Protein AF-A0A918M7U4-F1 (afdb_monomer_lite)

pLDDT: mean 90.5, std 15.19, range [36.88, 98.44]

Structure (mmCIF, N/CA/C/O backbone):
data_AF-A0A918M7U4-F1
#
_entry.id   AF-A0A918M7U4-F1
#
loop_
_atom_site.group_PDB
_atom_site.id
_atom_site.type_symbol
_atom_site.label_atom_id
_atom_site.label_alt_id
_atom_site.label_comp_id
_atom_site.label_asym_id
_atom_site.label_entity_id
_atom_site.label_seq_id
_atom_site.pdbx_PDB_ins_code
_atom_site.Cartn_x
_atom_site.Cartn_y
_atom_site.Cartn_z
_atom_site.occupancy
_atom_site.B_iso_or_equiv
_atom_site.auth_seq_id
_atom_site.auth_comp_id
_atom_site.auth_asym_id
_atom_site.auth_atom_id
_atom_site.pdbx_PDB_model_num
ATOM 1 N N . MET A 1 1 ? -9.797 4.077 -28.823 1.00 43.31 1 MET A N 1
ATOM 2 C CA . MET A 1 1 ? -9.253 3.532 -27.560 1.00 43.31 1 MET A CA 1
ATOM 3 C C . MET A 1 1 ? -7.878 4.131 -27.339 1.00 43.31 1 MET A C 1
ATOM 5 O O . MET A 1 1 ? -6.968 3.828 -28.099 1.00 43.31 1 MET A O 1
ATOM 9 N N . THR A 1 2 ? -7.730 5.028 -26.370 1.00 52.12 2 THR A N 1
ATOM 10 C CA . THR A 1 2 ? -6.432 5.614 -26.008 1.00 52.12 2 THR A CA 1
ATOM 11 C C . THR A 1 2 ? -5.581 4.508 -25.383 1.00 52.12 2 THR A C 1
ATOM 13 O O . THR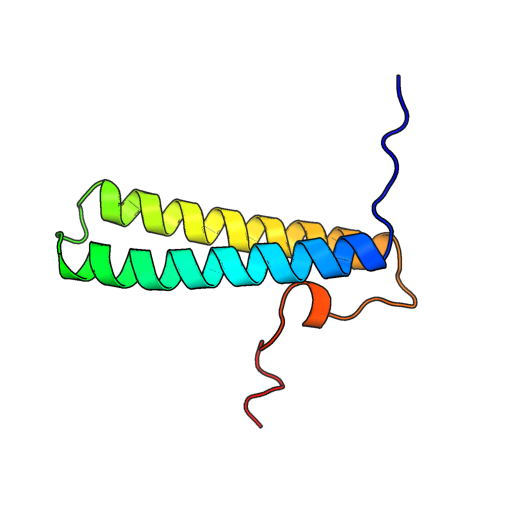 A 1 2 ? -5.990 3.926 -24.377 1.00 52.12 2 THR A O 1
ATOM 16 N N . LYS A 1 3 ? -4.444 4.146 -25.993 1.00 52.50 3 LYS A N 1
ATOM 17 C CA . LYS A 1 3 ? -3.492 3.223 -25.357 1.00 52.50 3 LYS A CA 1
ATOM 18 C C . LYS A 1 3 ? -3.048 3.875 -24.051 1.00 52.50 3 LYS A C 1
ATOM 20 O O . LYS A 1 3 ? -2.491 4.966 -24.084 1.00 52.50 3 LYS A O 1
ATOM 25 N N . LYS A 1 4 ? -3.337 3.237 -22.916 1.00 70.62 4 LYS A N 1
ATOM 26 C CA . LYS A 1 4 ? -2.789 3.671 -21.630 1.00 70.62 4 LYS A CA 1
ATOM 27 C C . LYS A 1 4 ? -1.274 3.488 -21.698 1.00 70.62 4 LYS A C 1
ATOM 29 O O . LYS A 1 4 ? -0.816 2.383 -21.991 1.00 70.62 4 LYS A O 1
ATOM 34 N N . THR A 1 5 ? -0.525 4.565 -21.497 1.00 77.62 5 THR A N 1
ATOM 35 C CA . THR A 1 5 ? 0.932 4.499 -21.369 1.00 77.62 5 THR A CA 1
ATOM 36 C C . THR A 1 5 ? 1.258 3.786 -20.058 1.00 77.62 5 THR A C 1
ATOM 38 O O . THR A 1 5 ? 0.594 4.021 -19.049 1.00 77.62 5 THR A O 1
ATOM 41 N N . ARG A 1 6 ? 2.219 2.861 -20.100 1.00 88.81 6 ARG A N 1
ATOM 42 C CA . ARG A 1 6 ? 2.793 2.236 -18.900 1.00 88.81 6 ARG A CA 1
ATOM 43 C C . ARG A 1 6 ? 3.561 3.280 -18.098 1.00 88.81 6 ARG A C 1
ATOM 45 O O . ARG A 1 6 ? 3.982 4.277 -18.683 1.00 88.81 6 ARG A O 1
ATOM 52 N N . LEU A 1 7 ? 3.751 3.039 -16.804 1.00 92.94 7 LEU A N 1
ATOM 53 C CA . LEU A 1 7 ? 4.591 3.921 -16.006 1.00 92.94 7 LEU A CA 1
ATOM 54 C C . LEU A 1 7 ? 6.053 3.752 -16.429 1.00 92.94 7 LEU A C 1
ATOM 56 O O . LEU A 1 7 ? 6.535 2.654 -16.717 1.00 92.94 7 LEU A O 1
ATOM 60 N N . THR A 1 8 ? 6.768 4.861 -16.468 1.00 95.88 8 THR A N 1
ATOM 61 C CA . THR A 1 8 ? 8.226 4.881 -16.450 1.00 95.88 8 THR A CA 1
ATOM 62 C C . THR A 1 8 ? 8.740 4.336 -15.116 1.00 95.88 8 THR A C 1
ATOM 64 O O . THR A 1 8 ? 8.018 4.272 -14.117 1.00 95.88 8 THR A O 1
ATOM 67 N N . TYR A 1 9 ? 10.008 3.935 -15.079 1.00 95.25 9 TYR A N 1
ATOM 68 C CA . TYR A 1 9 ? 10.622 3.468 -13.838 1.00 95.25 9 TYR A CA 1
ATOM 69 C C . TYR A 1 9 ? 10.642 4.570 -12.767 1.00 95.25 9 TYR A C 1
ATOM 71 O O . TYR A 1 9 ? 10.411 4.319 -11.587 1.00 95.25 9 TYR A O 1
ATOM 79 N N . GLU A 1 10 ? 10.880 5.812 -13.178 1.00 96.31 10 GLU A N 1
ATOM 80 C CA . GLU A 1 10 ? 10.904 6.975 -12.298 1.00 96.31 10 GLU A CA 1
ATOM 81 C C . GLU A 1 10 ? 9.518 7.241 -11.681 1.00 96.31 10 GLU A C 1
ATOM 83 O O . GLU A 1 10 ? 9.422 7.478 -10.476 1.00 96.31 10 GLU A O 1
ATOM 88 N N . GLU A 1 11 ? 8.439 7.072 -12.451 1.00 97.06 11 GLU A N 1
ATOM 89 C CA . GLU A 1 11 ? 7.068 7.120 -11.925 1.00 97.06 11 GLU A CA 1
ATOM 90 C C . GLU A 1 11 ? 6.775 5.954 -10.963 1.00 97.06 11 GLU A C 1
ATOM 92 O O . GLU A 1 11 ? 6.099 6.146 -9.951 1.00 97.06 11 GLU A O 1
ATOM 97 N N . HIS A 1 12 ? 7.311 4.750 -11.206 1.00 97.31 12 HIS A N 1
ATOM 98 C CA . HIS A 1 12 ? 7.219 3.652 -10.234 1.00 97.31 12 HIS A CA 1
ATOM 99 C C . HIS A 1 12 ? 7.894 4.007 -8.903 1.00 97.31 12 HIS A C 1
ATOM 101 O O . HIS A 1 12 ? 7.327 3.733 -7.842 1.00 97.31 12 HIS A O 1
ATOM 107 N N . LEU A 1 13 ? 9.067 4.651 -8.940 1.00 96.88 13 LEU A N 1
ATOM 108 C CA . LEU A 1 13 ? 9.760 5.124 -7.738 1.00 96.88 13 LEU A CA 1
ATOM 109 C C . LEU A 1 13 ? 8.937 6.164 -6.971 1.00 96.88 13 LEU A C 1
ATOM 111 O O . LEU A 1 13 ? 8.867 6.113 -5.742 1.00 96.88 13 LEU A O 1
ATOM 115 N N . GLU A 1 14 ? 8.332 7.116 -7.678 1.00 96.88 14 GLU A N 1
ATOM 116 C CA . GLU A 1 14 ? 7.464 8.132 -7.077 1.00 96.88 14 GLU A CA 1
ATOM 117 C C . GLU A 1 14 ? 6.244 7.494 -6.411 1.00 96.88 14 GLU A C 1
ATOM 119 O O . GLU A 1 14 ? 6.029 7.681 -5.211 1.00 96.88 14 GLU A O 1
ATOM 124 N N . MET A 1 15 ? 5.525 6.642 -7.143 1.00 96.38 15 MET A N 1
ATOM 125 C CA . MET A 1 15 ? 4.360 5.920 -6.630 1.00 96.38 15 MET A CA 1
ATOM 126 C C . MET A 1 15 ? 4.712 5.021 -5.439 1.00 96.38 15 MET A C 1
ATOM 128 O O . MET A 1 15 ? 3.957 4.948 -4.470 1.00 96.38 15 MET A O 1
ATOM 132 N N . GLY A 1 16 ? 5.863 4.345 -5.482 1.00 96.44 16 GLY A N 1
ATOM 133 C CA . GLY A 1 16 ? 6.357 3.512 -4.388 1.00 96.44 16 GLY A CA 1
ATOM 134 C C . GLY A 1 16 ? 6.576 4.305 -3.099 1.00 96.44 16 GLY A C 1
ATOM 135 O O . GLY A 1 16 ? 6.077 3.916 -2.037 1.00 96.44 16 GLY A O 1
ATOM 136 N N . ARG A 1 17 ? 7.234 5.471 -3.195 1.00 96.06 17 ARG A N 1
ATOM 137 C CA . ARG A 1 17 ? 7.430 6.389 -2.059 1.00 96.06 17 ARG A CA 1
ATOM 138 C C . ARG A 1 17 ? 6.108 6.914 -1.508 1.00 96.06 17 ARG A C 1
ATOM 140 O O . ARG A 1 17 ? 5.923 6.936 -0.289 1.00 96.06 17 ARG A O 1
ATOM 147 N N . GLU A 1 18 ? 5.189 7.326 -2.377 1.00 97.38 18 GLU A N 1
ATOM 148 C CA . GLU A 1 18 ? 3.894 7.865 -1.957 1.00 97.38 18 GLU A CA 1
ATOM 149 C C . GLU A 1 18 ? 3.028 6.820 -1.252 1.00 97.38 18 GLU A C 1
ATOM 151 O O . GLU A 1 18 ? 2.518 7.080 -0.159 1.00 97.38 18 GLU A O 1
ATOM 156 N N . LEU A 1 19 ? 2.906 5.618 -1.825 1.00 96.44 19 LEU A N 1
ATOM 157 C CA . LEU A 1 19 ? 2.146 4.524 -1.218 1.00 96.44 19 LEU A CA 1
ATOM 158 C C . LEU A 1 19 ? 2.749 4.094 0.122 1.00 96.44 19 LEU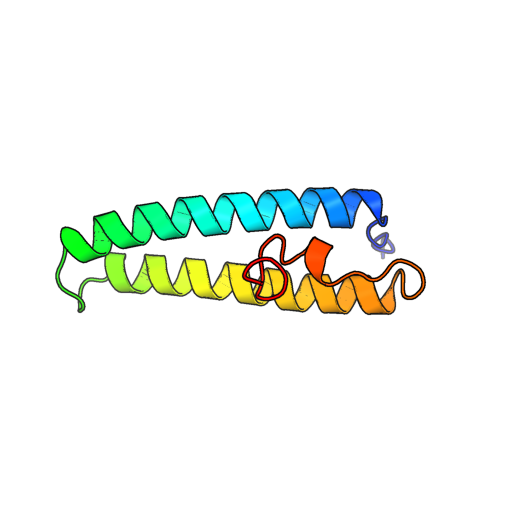 A C 1
ATOM 160 O O . LEU A 1 19 ? 2.005 3.836 1.069 1.00 96.44 19 LEU A O 1
ATOM 164 N N . TYR A 1 20 ? 4.080 4.058 0.232 1.00 95.19 20 TYR A N 1
ATOM 165 C CA . TYR A 1 20 ? 4.755 3.772 1.495 1.00 95.19 20 TYR A CA 1
ATOM 166 C C . TYR A 1 20 ? 4.449 4.826 2.568 1.00 95.19 20 TYR A C 1
ATOM 168 O O . TYR A 1 20 ? 4.077 4.474 3.692 1.00 95.19 20 TYR A O 1
ATOM 176 N N . ARG A 1 21 ? 4.540 6.117 2.219 1.00 95.94 21 ARG A N 1
ATOM 177 C CA . ARG A 1 21 ? 4.202 7.222 3.128 1.00 95.94 21 ARG A CA 1
ATOM 178 C C . ARG A 1 21 ? 2.754 7.118 3.612 1.00 95.94 21 ARG A C 1
ATOM 180 O O . ARG A 1 21 ? 2.523 7.099 4.819 1.00 95.94 21 ARG A O 1
ATOM 187 N N . LEU A 1 22 ? 1.796 6.980 2.691 1.00 96.69 22 LEU A N 1
ATOM 188 C CA . LEU A 1 22 ? 0.369 6.866 3.019 1.00 96.69 22 LEU A CA 1
ATOM 189 C C . LEU A 1 22 ? 0.081 5.659 3.915 1.00 96.69 22 LEU A C 1
ATOM 191 O O . LEU A 1 22 ? -0.677 5.764 4.880 1.00 96.69 22 LEU A O 1
ATOM 195 N N . ARG A 1 23 ? 0.711 4.514 3.633 1.00 95.44 23 ARG A N 1
ATOM 196 C CA . ARG A 1 23 ? 0.589 3.309 4.457 1.00 95.44 23 ARG A CA 1
ATOM 197 C C . ARG A 1 23 ? 1.052 3.560 5.891 1.00 95.44 23 ARG A C 1
ATOM 199 O O . ARG A 1 23 ? 0.383 3.117 6.823 1.00 95.44 23 ARG A O 1
ATOM 206 N N . ASN A 1 24 ? 2.167 4.263 6.085 1.00 95.12 24 ASN A N 1
ATOM 207 C CA . ASN A 1 24 ? 2.682 4.572 7.421 1.00 95.12 24 ASN A CA 1
ATOM 208 C C . ASN A 1 24 ? 1.797 5.577 8.169 1.00 95.12 24 ASN A C 1
ATOM 210 O O . ASN A 1 24 ? 1.462 5.337 9.327 1.00 95.12 24 ASN A O 1
ATOM 214 N N . GLU A 1 25 ? 1.325 6.628 7.498 1.00 96.56 25 GLU A N 1
ATOM 215 C CA . GLU A 1 25 ? 0.377 7.588 8.082 1.00 96.56 25 GLU A CA 1
ATOM 216 C C . GLU A 1 25 ? -0.929 6.898 8.518 1.00 96.56 25 GLU A C 1
ATOM 218 O O . GLU A 1 25 ? -1.425 7.104 9.629 1.00 96.56 25 GLU A O 1
ATOM 223 N N . LEU A 1 26 ? -1.466 6.003 7.683 1.00 96.38 26 LEU A N 1
ATOM 224 C CA . LEU A 1 26 ? -2.653 5.216 8.022 1.00 96.38 26 LEU A CA 1
ATOM 225 C C . LEU A 1 26 ? -2.384 4.192 9.122 1.00 96.38 26 LEU A C 1
ATOM 227 O O . LEU A 1 26 ? -3.296 3.883 9.890 1.00 96.38 26 LEU A O 1
ATOM 231 N N . MET A 1 27 ? -1.166 3.655 9.222 1.00 96.50 27 MET A N 1
ATOM 232 C CA . MET A 1 27 ? -0.762 2.783 10.325 1.00 96.50 27 MET A CA 1
ATOM 233 C C . MET A 1 27 ? -0.816 3.529 11.659 1.00 96.50 27 MET A C 1
ATOM 235 O O . MET A 1 27 ? -1.444 3.039 12.602 1.00 96.50 27 MET A O 1
ATOM 239 N N . GLU A 1 28 ? -0.238 4.728 11.727 1.00 97.25 28 GLU A N 1
ATOM 240 C CA . GLU A 1 28 ? -0.286 5.584 12.916 1.00 97.25 28 GLU A CA 1
ATOM 241 C C . GLU A 1 28 ? -1.722 5.969 13.285 1.00 97.25 28 GLU A C 1
ATOM 243 O O . GLU A 1 28 ? -2.129 5.841 14.445 1.00 97.25 28 GLU A O 1
ATOM 248 N N . LEU A 1 29 ? -2.527 6.372 12.296 1.00 97.56 29 LEU A N 1
ATOM 249 C CA . LEU A 1 29 ? -3.941 6.673 12.505 1.00 97.56 29 LEU A CA 1
ATOM 250 C C . LEU A 1 29 ? -4.709 5.444 13.012 1.00 97.56 29 LEU A C 1
ATOM 252 O O . LEU A 1 29 ? -5.507 5.547 13.944 1.00 97.56 29 LEU A O 1
ATOM 256 N N . GLY A 1 30 ? -4.433 4.266 12.452 1.00 97.25 30 GLY A N 1
ATOM 257 C CA . GLY A 1 30 ? -5.032 3.004 12.875 1.00 97.25 30 GLY A CA 1
ATOM 258 C C . GLY A 1 30 ? -4.696 2.632 14.316 1.00 97.25 30 GLY A C 1
ATOM 259 O O . GLY A 1 30 ? -5.567 2.138 15.028 1.00 97.25 30 GLY A O 1
ATOM 260 N N . ILE A 1 31 ? -3.476 2.915 14.786 1.00 97.81 31 ILE A N 1
ATOM 261 C CA . ILE A 1 31 ? -3.110 2.750 16.201 1.00 97.81 31 ILE A CA 1
AT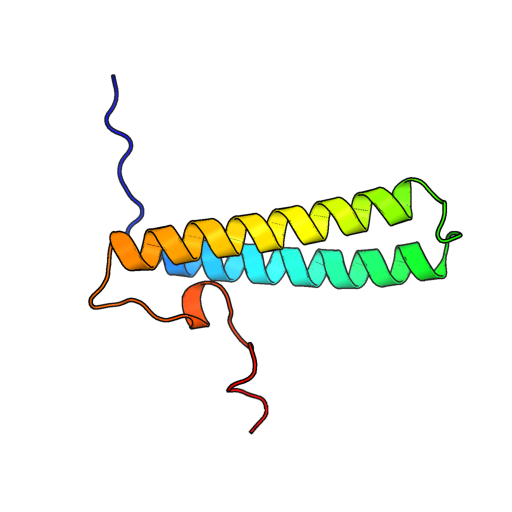OM 262 C C . ILE A 1 31 ? -3.971 3.663 17.079 1.00 97.81 31 ILE A C 1
ATOM 264 O O . ILE A 1 31 ? -4.577 3.183 18.036 1.00 97.81 31 ILE A O 1
ATOM 268 N N . ARG A 1 32 ? -4.093 4.950 16.729 1.00 98.06 32 ARG A N 1
ATOM 269 C CA . ARG A 1 32 ? -4.913 5.907 17.494 1.00 98.06 32 ARG A CA 1
ATOM 270 C C . ARG A 1 32 ? -6.381 5.477 17.560 1.00 98.06 32 ARG A C 1
ATOM 272 O O . ARG A 1 32 ? -6.957 5.461 18.643 1.00 98.06 32 ARG A O 1
ATOM 279 N N . ILE A 1 33 ? -6.964 5.063 16.432 1.00 98.00 33 ILE A N 1
ATOM 280 C CA . ILE A 1 33 ? -8.356 4.589 16.361 1.00 98.00 33 ILE A CA 1
ATOM 281 C C . ILE A 1 33 ? -8.545 3.316 17.201 1.00 98.00 33 ILE A C 1
ATOM 283 O O . ILE A 1 33 ? -9.491 3.237 17.979 1.00 98.00 33 ILE A O 1
ATOM 287 N N . ARG A 1 34 ? -7.645 2.329 17.097 1.00 96.75 34 ARG A N 1
ATOM 288 C CA . ARG A 1 34 ? -7.739 1.074 17.871 1.00 96.75 34 ARG A CA 1
ATOM 289 C C . ARG A 1 34 ? -7.584 1.275 19.377 1.00 96.75 34 ARG A C 1
ATOM 291 O O . ARG A 1 34 ? -8.143 0.493 20.136 1.00 96.75 34 ARG A O 1
ATOM 298 N N . ASN A 1 35 ? -6.848 2.301 19.797 1.00 97.75 35 ASN A N 1
ATOM 299 C CA . ASN A 1 35 ? -6.714 2.653 21.209 1.00 97.75 35 ASN A CA 1
ATOM 300 C C . ASN A 1 35 ? -7.948 3.396 21.745 1.00 97.75 35 ASN A C 1
ATOM 302 O O . ASN A 1 35 ? -8.233 3.313 22.935 1.00 97.75 35 ASN A O 1
ATOM 306 N N . ALA A 1 36 ? -8.667 4.124 20.886 1.00 98.31 36 ALA A N 1
ATOM 307 C CA . ALA A 1 36 ? -9.824 4.928 21.277 1.00 98.31 36 ALA A CA 1
ATOM 308 C C . ALA A 1 36 ? -11.158 4.164 21.227 1.00 98.31 36 ALA A C 1
ATOM 310 O O . ALA A 1 36 ? -12.076 4.497 21.975 1.00 98.31 36 ALA A O 1
ATOM 311 N N . TYR A 1 37 ? -11.284 3.157 20.356 1.00 98.06 37 TYR A N 1
ATOM 312 C CA . TYR A 1 37 ? -12.557 2.486 20.081 1.00 98.06 37 TYR A CA 1
ATOM 313 C C . TYR A 1 37 ? -12.466 0.958 20.214 1.00 98.06 37 TYR A C 1
ATOM 315 O O . TYR A 1 37 ? -11.425 0.370 19.908 1.00 98.06 37 TYR A O 1
ATOM 323 N N . PRO A 1 38 ? -13.559 0.272 20.610 1.00 97.75 38 PRO A N 1
ATOM 324 C CA . PRO A 1 38 ? -13.591 -1.186 20.675 1.00 97.75 38 PRO A CA 1
ATOM 325 C C . PRO A 1 38 ? -13.274 -1.842 19.326 1.00 97.75 38 PRO A C 1
ATOM 327 O O . PRO A 1 38 ? -13.653 -1.346 18.270 1.00 97.75 38 PRO A O 1
ATOM 330 N N . LYS A 1 39 ? -12.685 -3.042 19.344 1.00 94.12 39 LYS A N 1
ATOM 331 C CA . LYS A 1 39 ? -12.324 -3.800 18.126 1.00 94.12 39 LYS A CA 1
ATOM 332 C C . LYS A 1 39 ? -13.491 -4.022 17.147 1.00 94.12 39 LYS A C 1
ATOM 334 O O . LYS A 1 39 ? -13.276 -4.153 15.943 1.00 94.12 39 LYS A O 1
ATOM 339 N N . ALA A 1 40 ? -14.722 -4.107 17.655 1.00 95.31 40 ALA A N 1
ATOM 340 C CA . ALA A 1 40 ? -15.916 -4.305 16.836 1.00 95.31 40 ALA A CA 1
ATOM 341 C C . ALA A 1 40 ? -16.368 -3.036 16.090 1.00 95.31 40 ALA A C 1
ATOM 343 O O . ALA A 1 40 ? -17.186 -3.151 15.170 1.00 95.31 40 ALA A O 1
ATOM 344 N N . ASP A 1 41 ? -15.831 -1.871 16.468 1.00 98.44 41 ASP A N 1
ATOM 345 C CA . ASP A 1 41 ? -16.193 -0.572 15.923 1.00 98.44 41 ASP A CA 1
ATOM 346 C C . ASP A 1 41 ? -15.941 -0.497 14.410 1.00 98.44 41 ASP A C 1
ATOM 348 O O . ASP A 1 41 ? -14.984 -1.055 13.857 1.00 98.44 41 ASP A O 1
ATOM 352 N N . ARG A 1 42 ? -16.839 0.200 13.713 1.00 98.12 42 ARG A N 1
ATOM 353 C CA . ARG A 1 42 ? -16.788 0.337 12.259 1.00 98.12 42 ARG A CA 1
ATOM 354 C C . ARG A 1 42 ? -15.549 1.110 11.804 1.00 98.12 42 ARG A C 1
ATOM 356 O O . ARG A 1 42 ? -14.999 0.756 10.763 1.00 98.12 42 ARG A O 1
ATOM 363 N N . ALA A 1 43 ? -15.102 2.116 12.552 1.00 97.69 43 ALA A N 1
ATOM 364 C CA . ALA A 1 43 ? -13.898 2.882 12.245 1.00 97.69 43 ALA A CA 1
ATOM 365 C C . ALA A 1 43 ? -12.645 1.999 12.321 1.00 97.69 43 ALA A C 1
ATOM 367 O O . ALA A 1 43 ? -11.833 2.029 11.398 1.00 97.69 43 ALA A O 1
ATOM 368 N N . VAL A 1 44 ? -12.540 1.140 13.346 1.00 98.06 44 VAL A N 1
ATOM 369 C CA . VAL A 1 44 ? -11.444 0.162 13.490 1.00 98.06 44 VAL A CA 1
ATOM 370 C C . VAL A 1 44 ? -11.398 -0.796 12.299 1.00 98.06 44 VAL A C 1
ATOM 372 O O . VAL A 1 44 ? -10.338 -1.027 11.719 1.00 98.06 44 VAL A O 1
ATOM 375 N N . LYS A 1 45 ? -12.552 -1.326 11.883 1.00 97.94 45 LYS A N 1
ATOM 376 C CA . LYS A 1 45 ? -12.624 -2.213 10.712 1.00 97.94 45 LYS A CA 1
ATOM 377 C C . LYS A 1 45 ? -12.247 -1.481 9.426 1.00 97.94 45 LYS A C 1
ATOM 379 O O . LYS A 1 45 ? -11.513 -2.025 8.609 1.00 97.94 45 LYS A O 1
ATOM 384 N N . LYS A 1 46 ? -12.729 -0.248 9.243 1.00 98.31 46 LYS A N 1
ATOM 385 C CA . LYS A 1 46 ? -12.476 0.527 8.024 1.00 98.31 46 LYS A CA 1
ATOM 386 C C . LYS A 1 46 ? -11.019 0.937 7.879 1.00 98.31 46 LYS A C 1
ATOM 388 O O . LYS A 1 46 ? -10.499 0.788 6.782 1.00 98.31 46 LYS A O 1
ATOM 393 N N . ILE A 1 47 ? -10.355 1.374 8.950 1.00 97.69 47 ILE A N 1
ATOM 394 C CA . ILE A 1 47 ? -8.934 1.727 8.858 1.00 97.69 47 ILE A CA 1
ATOM 395 C C . ILE A 1 47 ? -8.069 0.504 8.527 1.00 97.69 47 ILE A C 1
ATOM 397 O O . ILE A 1 47 ? -7.164 0.622 7.707 1.00 97.69 47 ILE A O 1
ATOM 401 N N . GLN A 1 48 ? -8.401 -0.676 9.067 1.00 96.19 48 GLN A N 1
ATOM 402 C CA . GLN A 1 48 ? -7.724 -1.923 8.700 1.00 96.19 48 GLN A CA 1
ATOM 403 C C . GLN A 1 48 ? -7.940 -2.265 7.220 1.00 96.19 48 GLN A C 1
ATOM 405 O O . GLN A 1 48 ? -6.974 -2.471 6.498 1.00 96.19 48 GLN A O 1
ATOM 410 N N . THR A 1 49 ? -9.187 -2.237 6.734 1.00 97.88 49 THR A N 1
ATOM 411 C CA . THR A 1 49 ? -9.477 -2.490 5.311 1.00 97.88 49 THR A CA 1
ATOM 412 C C . THR A 1 49 ? -8.742 -1.517 4.385 1.00 97.88 49 THR A C 1
ATOM 414 O O . THR A 1 49 ? -8.286 -1.918 3.318 1.00 97.88 49 THR A O 1
ATOM 417 N N . THR A 1 50 ? -8.609 -0.245 4.770 1.00 97.81 50 THR A N 1
ATOM 418 C CA . THR A 1 50 ? -7.857 0.740 3.979 1.00 97.81 50 THR A CA 1
ATOM 419 C C . THR A 1 50 ? -6.363 0.416 3.936 1.00 97.81 50 THR A C 1
ATOM 421 O O . THR A 1 50 ? -5.759 0.517 2.872 1.00 97.81 50 THR A O 1
ATOM 424 N N . GLN A 1 51 ? -5.767 0.006 5.061 1.00 96.69 51 GLN A N 1
ATOM 425 C CA . GLN A 1 51 ? -4.367 -0.436 5.103 1.00 96.69 51 GLN A CA 1
ATOM 426 C C . GLN A 1 51 ? -4.149 -1.642 4.180 1.00 96.69 51 GLN A C 1
ATOM 428 O O . GLN A 1 51 ? -3.261 -1.605 3.330 1.00 96.69 51 GLN A O 1
ATOM 433 N N . ASP A 1 52 ? -5.023 -2.649 4.275 1.00 96.88 52 ASP A N 1
ATOM 434 C CA . ASP A 1 52 ? -4.950 -3.861 3.454 1.00 96.88 52 ASP A CA 1
ATOM 435 C C . ASP A 1 52 ? -5.066 -3.534 1.954 1.00 96.88 52 ASP A C 1
ATOM 437 O O . ASP A 1 52 ? -4.353 -4.106 1.130 1.00 96.88 52 ASP A O 1
ATOM 441 N N . ALA A 1 53 ? -5.928 -2.581 1.583 1.00 98.06 53 ALA A N 1
ATOM 442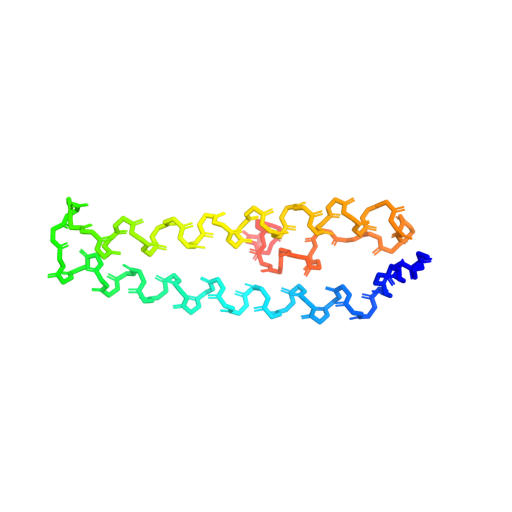 C CA . ALA A 1 53 ? -6.087 -2.147 0.196 1.00 98.06 53 ALA A CA 1
ATOM 443 C C . ALA A 1 53 ? -4.824 -1.464 -0.361 1.00 98.06 53 ALA A C 1
ATOM 445 O O . ALA A 1 53 ? -4.479 -1.660 -1.529 1.00 98.06 53 ALA A O 1
ATOM 446 N N . ILE A 1 54 ? -4.107 -0.686 0.456 1.00 97.00 54 ILE A N 1
ATOM 447 C CA . ILE A 1 54 ? -2.842 -0.066 0.038 1.00 97.00 54 ILE A CA 1
ATOM 448 C C . ILE A 1 54 ? -1.749 -1.119 -0.119 1.00 97.00 54 ILE A C 1
ATOM 450 O O . ILE A 1 54 ? -1.028 -1.090 -1.115 1.00 97.00 54 ILE A O 1
ATOM 454 N N . ASP A 1 55 ? -1.649 -2.073 0.806 1.00 96.50 55 ASP A N 1
ATOM 455 C CA . ASP A 1 55 ? -0.669 -3.156 0.695 1.00 96.50 55 ASP A CA 1
ATOM 456 C C . ASP A 1 55 ? -0.942 -4.037 -0.540 1.00 96.50 55 ASP A C 1
ATOM 458 O O . ASP A 1 55 ? -0.015 -4.365 -1.280 1.00 96.50 55 ASP A O 1
ATOM 462 N N . GLN A 1 56 ? -2.211 -4.319 -0.857 1.00 97.75 56 GLN A N 1
ATOM 463 C CA . GLN A 1 56 ? -2.585 -4.990 -2.110 1.00 97.75 56 GLN A CA 1
ATOM 464 C C . GLN A 1 56 ? -2.224 -4.161 -3.347 1.00 97.75 56 GLN A C 1
ATOM 466 O O . GLN A 1 56 ? -1.720 -4.704 -4.329 1.00 97.75 56 GLN A O 1
ATOM 471 N N . THR A 1 57 ? -2.440 -2.844 -3.302 1.00 97.56 57 THR A N 1
ATOM 472 C CA . THR A 1 57 ? -2.062 -1.944 -4.401 1.00 97.56 57 THR A CA 1
ATOM 473 C C . THR A 1 57 ? -0.554 -1.989 -4.639 1.00 97.56 57 THR A C 1
ATOM 475 O O . THR A 1 57 ? -0.122 -2.139 -5.779 1.00 97.56 57 THR A O 1
ATOM 478 N N . ARG A 1 58 ? 0.258 -1.946 -3.575 1.00 96.81 58 ARG A N 1
ATOM 479 C CA . ARG A 1 58 ? 1.722 -2.066 -3.663 1.00 96.81 58 ARG A CA 1
ATOM 480 C C . ARG A 1 58 ? 2.144 -3.394 -4.291 1.00 96.81 58 ARG A C 1
ATOM 482 O O . ARG A 1 58 ? 2.973 -3.3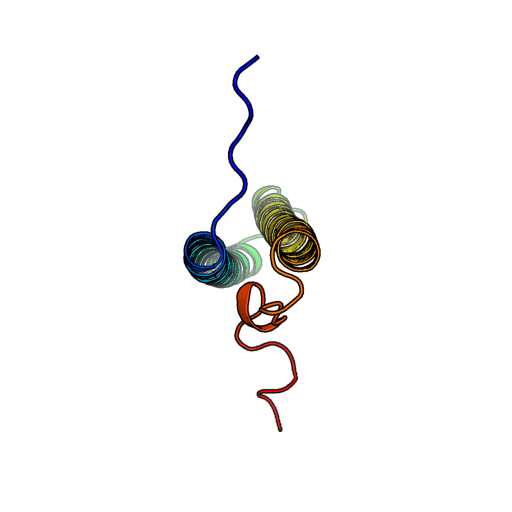82 -5.191 1.00 96.81 58 ARG A O 1
ATOM 489 N N . ALA A 1 59 ? 1.522 -4.509 -3.905 1.00 97.31 59 ALA A N 1
ATOM 490 C CA . ALA A 1 59 ? 1.809 -5.825 -4.485 1.00 97.31 59 ALA A CA 1
ATOM 491 C C . ALA A 1 59 ? 1.492 -5.917 -5.984 1.00 97.31 59 ALA A C 1
ATOM 493 O O . ALA A 1 59 ? 2.264 -6.487 -6.759 1.00 97.31 59 ALA A O 1
ATOM 494 N N . VAL A 1 60 ? 0.375 -5.325 -6.409 1.00 97.69 60 VAL A N 1
ATOM 495 C CA . VAL A 1 60 ? 0.006 -5.267 -7.829 1.00 97.69 60 VAL A CA 1
ATOM 496 C C . VAL A 1 60 ? 0.988 -4.397 -8.611 1.00 97.69 60 VAL A C 1
ATOM 498 O O . VAL A 1 60 ? 1.440 -4.797 -9.683 1.00 97.69 60 VAL A O 1
ATOM 501 N N . MET A 1 61 ? 1.357 -3.236 -8.074 1.00 97.06 61 MET A N 1
ATOM 502 C CA . MET A 1 61 ? 2.281 -2.322 -8.742 1.00 97.06 61 MET A CA 1
ATOM 503 C C . MET A 1 61 ? 3.714 -2.867 -8.815 1.00 97.06 61 MET A C 1
ATOM 505 O O . MET A 1 61 ? 4.374 -2.686 -9.834 1.00 97.06 61 MET A O 1
ATOM 509 N N . ASP A 1 62 ? 4.162 -3.601 -7.798 1.00 97.31 62 ASP A N 1
ATOM 510 C CA . ASP A 1 62 ? 5.433 -4.336 -7.801 1.00 97.31 62 ASP A CA 1
ATOM 511 C C . ASP A 1 62 ? 5.463 -5.404 -8.906 1.00 97.31 62 ASP A C 1
ATOM 513 O O . ASP A 1 62 ? 6.398 -5.482 -9.704 1.00 97.31 62 ASP A O 1
ATOM 517 N N . SER A 1 63 ? 4.358 -6.141 -9.059 1.00 96.75 63 SER A N 1
ATOM 518 C CA . SER A 1 63 ? 4.186 -7.094 -10.161 1.00 96.75 63 SER A CA 1
ATOM 519 C C . SER A 1 63 ? 4.162 -6.418 -11.537 1.00 96.75 63 SER A C 1
ATOM 521 O O . SER A 1 63 ? 4.540 -7.041 -12.532 1.00 96.75 63 SER A O 1
ATOM 523 N N . HIS A 1 64 ? 3.678 -5.175 -11.627 1.00 96.31 64 HIS A N 1
ATOM 524 C CA . HIS A 1 64 ? 3.751 -4.385 -12.856 1.00 96.31 64 HIS A CA 1
ATOM 525 C C . HIS A 1 64 ? 5.188 -3.955 -13.147 1.00 96.31 64 HIS A C 1
ATOM 527 O O . HIS A 1 64 ? 5.660 -4.223 -14.247 1.00 96.31 64 HIS A O 1
ATOM 533 N N . LEU A 1 65 ? 5.913 -3.425 -12.159 1.00 96.62 65 LEU A N 1
ATOM 534 C CA . LEU A 1 65 ? 7.322 -3.052 -12.301 1.00 96.62 65 LEU A CA 1
ATOM 535 C C . LEU A 1 65 ? 8.170 -4.225 -12.815 1.00 96.62 65 LEU A C 1
ATOM 537 O O . LEU A 1 65 ? 8.903 -4.064 -13.787 1.00 96.62 65 LEU A O 1
ATOM 541 N N . ALA A 1 66 ? 8.007 -5.419 -12.234 1.00 96.00 66 ALA A N 1
ATOM 542 C CA . ALA A 1 66 ? 8.732 -6.623 -12.651 1.00 96.00 66 ALA A CA 1
ATOM 543 C C . ALA A 1 66 ? 8.494 -7.005 -14.125 1.00 96.00 66 ALA A C 1
ATOM 545 O O . ALA A 1 66 ? 9.365 -7.581 -14.772 1.00 96.00 66 ALA A O 1
ATOM 546 N N . LYS A 1 67 ? 7.303 -6.710 -14.661 1.00 95.81 67 LYS A N 1
ATOM 547 C CA . LYS A 1 67 ? 6.932 -7.010 -16.054 1.00 95.81 67 LYS A CA 1
ATOM 548 C C . LYS A 1 67 ? 7.339 -5.907 -17.022 1.00 95.81 67 LYS A C 1
ATOM 550 O O . LYS A 1 67 ? 7.574 -6.191 -18.193 1.00 95.81 67 LYS A O 1
ATOM 555 N N . GLU A 1 68 ? 7.320 -4.662 -16.565 1.00 94.75 68 GLU A N 1
ATOM 556 C CA . GLU A 1 68 ? 7.520 -3.479 -17.400 1.00 94.75 68 GLU A CA 1
ATOM 557 C C . GLU A 1 68 ? 8.996 -3.085 -17.498 1.00 94.75 68 GLU A C 1
ATOM 559 O O . GLU A 1 68 ? 9.418 -2.657 -18.570 1.00 94.75 68 GLU A O 1
ATOM 564 N N . HIS A 1 69 ? 9.766 -3.296 -16.424 1.00 94.75 69 HIS A N 1
ATOM 565 C CA . HIS A 1 69 ? 11.184 -2.935 -16.298 1.00 94.75 69 HIS A CA 1
ATOM 566 C C . HIS A 1 69 ? 11.986 -4.071 -15.620 1.00 94.75 69 HIS A C 1
ATOM 568 O O . HIS A 1 69 ? 12.544 -3.863 -14.538 1.00 94.75 69 HIS A O 1
ATOM 574 N N . PRO A 1 70 ? 12.027 -5.297 -16.183 1.00 95.38 70 PRO A N 1
ATOM 575 C CA . PRO A 1 70 ? 12.643 -6.463 -15.535 1.00 95.38 70 PRO A CA 1
ATOM 576 C C . PRO A 1 70 ? 14.130 -6.271 -15.203 1.00 95.38 70 PRO A C 1
ATOM 578 O O . PRO A 1 70 ? 14.615 -6.798 -14.208 1.00 95.38 70 PRO A O 1
ATOM 581 N N . GLU A 1 71 ? 14.856 -5.497 -16.007 1.00 96.62 71 GLU A N 1
ATOM 582 C CA . GLU A 1 71 ? 16.275 -5.188 -15.815 1.00 96.62 71 GLU A CA 1
ATOM 583 C C . GLU A 1 71 ? 16.544 -4.171 -14.698 1.00 96.62 71 GLU A C 1
ATOM 585 O O . GLU A 1 71 ? 17.674 -4.069 -14.224 1.00 96.62 71 GLU A O 1
ATOM 590 N N . ARG A 1 72 ? 15.516 -3.425 -14.274 1.00 94.00 72 ARG A N 1
ATOM 591 C CA . ARG A 1 72 ? 15.583 -2.450 -13.173 1.00 94.00 72 ARG A CA 1
ATOM 592 C C . ARG A 1 72 ? 14.736 -2.871 -11.970 1.00 94.00 72 ARG A C 1
ATOM 594 O O . ARG A 1 72 ? 14.608 -2.090 -11.033 1.00 94.00 72 ARG A O 1
ATOM 601 N N . PHE A 1 73 ? 14.129 -4.058 -11.994 1.00 94.19 73 PHE A N 1
ATOM 602 C CA . PHE A 1 73 ? 13.249 -4.509 -10.923 1.00 94.19 73 PHE A CA 1
ATOM 603 C C . PHE A 1 73 ? 14.006 -4.607 -9.594 1.00 94.19 73 PHE A C 1
ATOM 605 O O . PHE A 1 73 ? 15.009 -5.310 -9.482 1.00 94.19 73 PHE A O 1
ATOM 612 N N . ASP A 1 74 ? 13.479 -3.924 -8.582 1.00 92.88 74 ASP A N 1
ATOM 613 C CA . ASP A 1 74 ? 13.961 -3.963 -7.208 1.00 92.88 74 ASP A CA 1
ATOM 614 C C . ASP A 1 74 ? 12.748 -3.947 -6.272 1.00 92.88 74 ASP A C 1
ATOM 616 O O . ASP A 1 74 ? 11.906 -3.045 -6.324 1.00 92.88 74 ASP A O 1
ATOM 620 N N . THR A 1 75 ? 12.668 -4.936 -5.380 1.00 91.25 75 THR A N 1
ATOM 621 C CA . THR A 1 75 ? 11.596 -5.045 -4.383 1.00 91.25 75 THR A CA 1
ATOM 622 C C . THR A 1 75 ? 11.538 -3.829 -3.451 1.00 91.25 75 THR A C 1
ATOM 624 O O . THR A 1 75 ? 10.486 -3.512 -2.895 1.00 91.25 75 THR A O 1
ATOM 627 N N . LYS A 1 76 ? 12.642 -3.087 -3.292 1.00 94.06 76 LYS A N 1
ATOM 628 C CA . LYS A 1 76 ? 12.690 -1.870 -2.472 1.00 94.06 76 LYS A CA 1
ATOM 629 C C . LYS A 1 76 ? 11.906 -0.701 -3.078 1.00 94.06 76 LYS A C 1
ATOM 631 O O . LYS A 1 76 ? 11.612 0.242 -2.346 1.00 94.06 76 LYS A O 1
ATOM 636 N N . VAL A 1 77 ? 11.504 -0.758 -4.357 1.00 95.88 77 VAL A N 1
ATOM 637 C CA . VAL A 1 77 ? 10.703 0.305 -4.994 1.00 95.88 77 VAL A CA 1
ATOM 638 C C . VAL A 1 77 ? 9.344 0.454 -4.314 1.00 95.88 77 VAL A C 1
ATOM 640 O O . VAL A 1 77 ? 8.986 1.552 -3.889 1.00 95.88 77 VAL A O 1
ATOM 643 N N . TYR A 1 78 ? 8.605 -0.646 -4.148 1.00 96.19 78 TYR A N 1
ATOM 644 C CA . TYR A 1 78 ? 7.317 -0.630 -3.450 1.00 96.19 78 TYR A CA 1
ATOM 645 C C . TYR A 1 78 ? 7.419 -1.018 -1.977 1.00 96.19 78 TYR A C 1
ATOM 647 O O . TYR A 1 78 ? 6.469 -0.752 -1.236 1.00 96.19 78 TYR A O 1
ATOM 655 N N . TYR A 1 79 ? 8.546 -1.573 -1.518 1.00 93.31 79 TYR A N 1
ATOM 656 C CA . TYR A 1 79 ? 8.764 -1.995 -0.129 1.00 93.31 79 TYR A CA 1
ATOM 657 C C . TYR A 1 79 ? 10.048 -1.430 0.503 1.00 93.31 79 TYR A C 1
ATOM 659 O O . TYR A 1 79 ? 10.880 -2.193 0.995 1.00 93.31 79 TYR A O 1
ATOM 667 N N . PRO A 1 80 ? 10.217 -0.097 0.566 1.00 83.88 80 PRO A N 1
ATOM 668 C CA . PRO A 1 80 ? 11.364 0.482 1.257 1.00 83.88 80 PRO A CA 1
ATOM 669 C C . PRO A 1 80 ? 11.287 0.124 2.755 1.00 83.88 80 PRO A C 1
ATOM 671 O O . PRO A 1 80 ? 10.307 0.454 3.426 1.00 83.88 80 PRO A O 1
ATOM 674 N N . GLY A 1 81 ? 12.281 -0.606 3.275 1.00 75.44 81 GLY A N 1
ATOM 675 C CA . GLY A 1 81 ? 12.341 -1.052 4.674 1.00 75.44 81 GLY A CA 1
ATOM 676 C C . GLY A 1 81 ? 11.790 -2.456 4.981 1.00 75.44 81 GLY A C 1
ATOM 677 O O . GLY A 1 81 ? 11.602 -2.787 6.157 1.00 75.44 81 GLY A O 1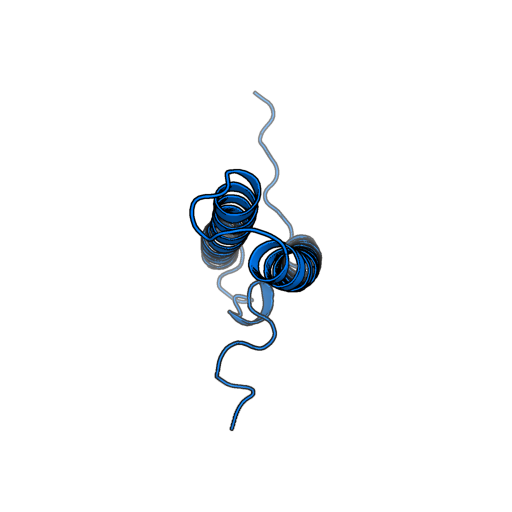
ATOM 678 N N . SER A 1 82 ? 11.500 -3.300 3.983 1.00 63.12 82 SER A N 1
ATOM 679 C CA . SER A 1 82 ? 11.170 -4.715 4.228 1.00 63.12 82 SER A CA 1
ATOM 680 C C . SER A 1 82 ? 12.419 -5.544 4.556 1.00 63.12 82 SER A C 1
ATOM 682 O O . SER A 1 82 ? 13.333 -5.567 3.745 1.00 63.12 82 SER A O 1
ATOM 684 N N . ALA A 1 83 ? 12.399 -6.235 5.706 1.00 48.19 83 ALA A N 1
ATOM 685 C CA . ALA A 1 83 ? 13.254 -7.329 6.222 1.00 48.19 83 ALA A CA 1
ATOM 686 C C . ALA A 1 83 ? 14.790 -7.303 6.020 1.00 48.19 83 ALA A C 1
ATOM 688 O O . ALA A 1 83 ? 15.492 -7.560 6.993 1.00 48.19 83 ALA A O 1
ATOM 689 N N . ASP A 1 84 ? 15.319 -6.975 4.845 1.00 49.59 84 ASP A N 1
ATOM 690 C CA . ASP A 1 84 ? 16.764 -6.910 4.574 1.00 49.59 84 ASP A CA 1
ATOM 691 C C . ASP A 1 84 ? 17.464 -5.725 5.255 1.00 49.59 84 ASP A C 1
ATOM 693 O O . ASP A 1 84 ? 18.680 -5.726 5.400 1.00 49.59 84 ASP A O 1
ATOM 697 N N . ASP A 1 85 ? 16.711 -4.730 5.730 1.00 47.22 85 ASP A N 1
ATOM 698 C CA . ASP A 1 85 ? 17.267 -3.583 6.464 1.00 47.22 85 ASP A CA 1
ATOM 699 C C . ASP A 1 85 ? 17.244 -3.792 8.003 1.00 47.22 85 ASP A C 1
ATOM 701 O O . ASP A 1 85 ? 17.449 -2.847 8.764 1.00 47.22 85 ASP A O 1
ATOM 705 N N . ARG A 1 86 ? 16.955 -5.014 8.488 1.00 41.84 86 ARG A N 1
ATOM 706 C CA . ARG A 1 86 ? 17.035 -5.405 9.917 1.00 41.84 86 ARG A CA 1
ATOM 707 C C . ARG A 1 86 ? 18.170 -6.403 10.214 1.00 41.84 86 ARG A C 1
ATOM 709 O O . ARG A 1 86 ? 18.060 -7.152 11.187 1.00 41.84 86 ARG A O 1
ATOM 716 N N . ALA A 1 87 ? 19.203 -6.437 9.373 1.00 36.88 87 ALA A N 1
ATOM 717 C CA . ALA A 1 87 ? 20.449 -7.161 9.636 1.00 36.88 87 ALA A CA 1
ATOM 718 C C . ALA A 1 87 ? 21.440 -6.292 10.423 1.00 36.88 87 ALA A C 1
ATOM 720 O O . ALA A 1 87 ? 21.536 -5.083 10.113 1.00 36.88 87 ALA A O 1
#

Radius of gyration: 15.89 Å; chains: 1; bounding box: 37×16×49 Å

Organism: NCBI:txid67314

Foldseek 3Di:
DPPDDADDPVVLLVLLVVLVVVLVVLVVVLVVDPVVDPCVDPVNVVSVVVSVVSVVVLVVSLVSCCVVPVVPRDNCSNPVPPDVVPD

Sequence (87 aa):
MTKKTRLTYEEHLEMGRELYRLRNELMELGIRIRNAYPKADRAVKKIQTTQDAIDQTRAVMDSHLAKEHPERFDTKVYYPGSADDRA

Secondary structure (DSSP, 8-state):
-PPPPPPPHHHHHHHHHHHHHHHHHHHHHHHHHHHHS-TTSHHHHHHHHHHHHHHHHHHHHHHHHHHH-GGG--TTTT-TTSSGGG-